Protein AF-A0AAJ7RCZ5-F1 (afdb_monomer_lite)

pLDDT: mean 78.11, std 16.92, range [37.25, 97.75]

Organism: Cephus cinctus (NCBI:txid211228)

Radius of gyration: 15.4 Å; chains: 1; bounding box: 44×24×41 Å

Secondary structure (DSSP, 8-state):
--EEEEEEEEE-TTS-EEEEEEEEEETTTTEEEEEEBPPSS-GGGS-HHHHHHHHHHIIIII---TT--SB-HHHHHHHHHHSSS-SSS-S-HHHHHHHHHHHHHHHHHHSSTT--

Foldseek 3Di:
DDKDWDFDFAAFQVGDTATQWIWMADPVPRDTDIFGAAAPDDLVSHDPVSSVRRVVCCVPPPVDDNGDGDHHLVRVLVCLLVVPVDPPDDDPPVVNCVSNVVSVVNCVRHVDRPDD

Structure (mmCIF, N/CA/C/O backbone):
data_AF-A0AAJ7RCZ5-F1
#
_entry.id   AF-A0AAJ7RCZ5-F1
#
loop_
_atom_site.group_PDB
_atom_site.id
_atom_site.type_symbol
_atom_site.label_atom_id
_atom_site.label_alt_id
_atom_site.label_comp_id
_atom_site.label_asym_id
_atom_site.label_entity_id
_atom_site.label_seq_id
_atom_site.pdbx_PDB_ins_code
_atom_site.Cartn_x
_atom_site.Cartn_y
_atom_site.Cartn_z
_atom_site.occupancy
_atom_site.B_iso_or_equiv
_atom_site.auth_seq_id
_atom_site.auth_comp_id
_atom_site.auth_asym_id
_atom_site.auth_atom_id
_atom_site.pdbx_PDB_model_num
ATOM 1 N N . MET A 1 1 ? -14.583 9.094 20.962 1.00 57.50 1 MET A N 1
ATOM 2 C CA . MET A 1 1 ? -14.089 7.757 20.606 1.00 57.50 1 MET A CA 1
ATOM 3 C C . MET A 1 1 ? -12.623 7.844 20.214 1.00 57.50 1 MET A C 1
ATOM 5 O O . MET A 1 1 ? -12.292 8.510 19.235 1.00 57.50 1 MET A O 1
ATOM 9 N N . ASN A 1 2 ? -11.742 7.209 20.987 1.00 67.69 2 ASN A N 1
ATOM 10 C CA . ASN A 1 2 ? -10.320 7.106 20.642 1.00 67.69 2 ASN A CA 1
ATOM 11 C C . ASN A 1 2 ? -10.102 5.959 19.648 1.00 67.69 2 ASN A C 1
ATOM 13 O O . ASN A 1 2 ? -10.366 4.794 19.963 1.00 67.69 2 ASN A O 1
ATOM 17 N N . PHE A 1 3 ? -9.624 6.296 18.451 1.00 71.88 3 PHE A N 1
ATOM 18 C CA . PHE A 1 3 ? -9.208 5.329 17.443 1.00 71.88 3 PHE A CA 1
ATOM 19 C C . PHE A 1 3 ? -7.745 5.570 17.064 1.00 71.88 3 PHE A C 1
ATOM 21 O O . PHE A 1 3 ? -7.306 6.713 16.945 1.00 71.88 3 PHE A O 1
ATOM 28 N N . GLY A 1 4 ? -6.994 4.486 16.900 1.00 76.25 4 GLY A N 1
ATOM 29 C CA . GLY A 1 4 ? -5.644 4.488 16.354 1.00 76.25 4 GLY A CA 1
ATOM 30 C C . GLY A 1 4 ? -5.671 3.915 14.945 1.00 76.25 4 GLY A C 1
ATOM 31 O O . GLY A 1 4 ? -6.330 2.901 14.709 1.00 76.25 4 GLY A O 1
ATOM 32 N N . ILE A 1 5 ? -4.969 4.563 14.016 1.00 82.19 5 ILE A N 1
ATOM 33 C CA . ILE A 1 5 ? -4.727 4.025 12.677 1.00 82.19 5 ILE A CA 1
ATOM 34 C C . ILE A 1 5 ? -3.221 3.928 12.490 1.00 82.19 5 ILE A C 1
ATOM 36 O O . ILE A 1 5 ? -2.510 4.916 12.665 1.00 82.19 5 ILE A O 1
ATOM 40 N N . GLN A 1 6 ? -2.754 2.746 12.113 1.00 87.56 6 GLN A N 1
ATOM 41 C CA . GLN A 1 6 ? -1.390 2.519 11.666 1.00 87.56 6 GLN A CA 1
ATOM 42 C C . GLN A 1 6 ? -1.432 2.131 10.194 1.00 87.56 6 GLN A C 1
ATOM 44 O O . GLN A 1 6 ? -2.199 1.250 9.805 1.00 87.56 6 GLN A O 1
ATOM 49 N N . ILE A 1 7 ? -0.624 2.802 9.378 1.00 88.94 7 ILE A N 1
ATOM 50 C CA . ILE A 1 7 ? -0.520 2.508 7.953 1.00 88.94 7 ILE A CA 1
ATOM 51 C C . ILE A 1 7 ? 0.950 2.328 7.605 1.00 88.94 7 ILE A C 1
ATOM 53 O O . ILE A 1 7 ? 1.772 3.185 7.921 1.00 88.94 7 ILE A O 1
AT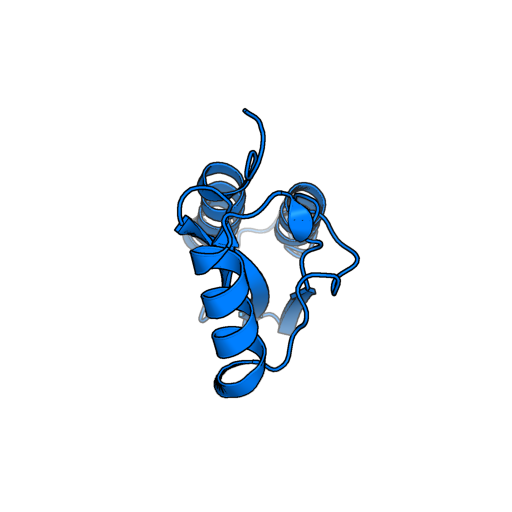OM 57 N N . GLU A 1 8 ? 1.253 1.217 6.950 1.00 92.12 8 GLU A N 1
ATOM 58 C CA . GLU A 1 8 ? 2.543 0.961 6.315 1.00 92.12 8 GLU A CA 1
ATOM 59 C C . GLU A 1 8 ? 2.364 1.103 4.807 1.00 92.12 8 GLU A C 1
ATOM 61 O O . GLU A 1 8 ? 1.294 0.793 4.275 1.00 92.12 8 GLU A O 1
ATOM 66 N N . TYR A 1 9 ? 3.391 1.595 4.123 1.00 91.44 9 TYR A N 1
ATOM 67 C CA . TYR A 1 9 ? 3.292 2.022 2.735 1.00 91.44 9 TYR A CA 1
ATOM 68 C C . TYR A 1 9 ? 4.414 1.435 1.897 1.00 91.44 9 TYR A C 1
ATOM 70 O O . TYR A 1 9 ? 5.539 1.288 2.363 1.00 91.44 9 TYR A O 1
ATOM 78 N N . PHE A 1 10 ? 4.108 1.248 0.623 1.00 93.81 10 PHE A N 1
ATOM 79 C CA . PHE A 1 10 ? 5.100 1.234 -0.435 1.00 93.81 10 PHE A CA 1
ATOM 80 C C . PHE A 1 10 ? 4.969 2.473 -1.312 1.00 93.81 10 PHE A C 1
ATOM 82 O O . PHE A 1 10 ? 4.086 3.306 -1.108 1.00 93.81 10 PHE A O 1
ATOM 89 N N . LYS A 1 11 ? 5.845 2.583 -2.307 1.00 91.31 11 LYS A N 1
ATOM 90 C CA . LYS A 1 11 ? 5.691 3.507 -3.423 1.00 91.31 11 LYS A CA 1
ATOM 91 C C . LYS A 1 11 ? 5.084 2.817 -4.641 1.00 91.31 11 LYS A C 1
ATOM 93 O O . LYS A 1 11 ? 5.474 1.696 -4.969 1.00 91.31 11 LYS A O 1
ATOM 98 N N . ASP A 1 12 ? 4.141 3.489 -5.294 1.00 88.31 12 ASP A N 1
ATOM 99 C CA . ASP A 1 12 ? 3.586 3.069 -6.584 1.00 88.31 12 ASP A CA 1
ATOM 100 C C . ASP A 1 12 ? 4.514 3.429 -7.759 1.00 88.31 12 ASP A C 1
ATOM 102 O O . ASP A 1 12 ? 5.613 3.956 -7.569 1.00 88.31 12 ASP A O 1
ATOM 106 N N . SER A 1 13 ? 4.079 3.142 -8.989 1.00 87.31 13 SER A N 1
ATOM 107 C CA . SER A 1 13 ? 4.859 3.408 -10.205 1.00 87.31 13 SER A CA 1
ATOM 108 C C . SER A 1 13 ? 5.190 4.892 -10.424 1.00 87.31 13 SER A C 1
ATOM 110 O O . SER A 1 13 ? 6.170 5.198 -11.100 1.00 87.31 13 SER A O 1
ATOM 112 N N . GLU A 1 14 ? 4.435 5.810 -9.816 1.00 87.50 14 GLU A N 1
ATOM 113 C CA . GLU A 1 14 ? 4.673 7.259 -9.828 1.00 87.50 14 GLU A CA 1
ATOM 114 C C . GLU A 1 14 ? 5.471 7.746 -8.602 1.00 87.50 14 GLU A C 1
ATOM 116 O O . GLU A 1 14 ? 5.709 8.943 -8.437 1.00 87.50 14 GLU A O 1
ATOM 121 N N . GLY A 1 15 ? 5.891 6.841 -7.714 1.00 87.19 15 GLY A N 1
ATOM 122 C CA . GLY A 1 15 ? 6.605 7.174 -6.483 1.00 87.19 15 GLY A CA 1
ATOM 123 C C . GLY A 1 15 ? 5.714 7.702 -5.354 1.00 87.19 15 GLY A C 1
ATOM 124 O O . GLY A 1 1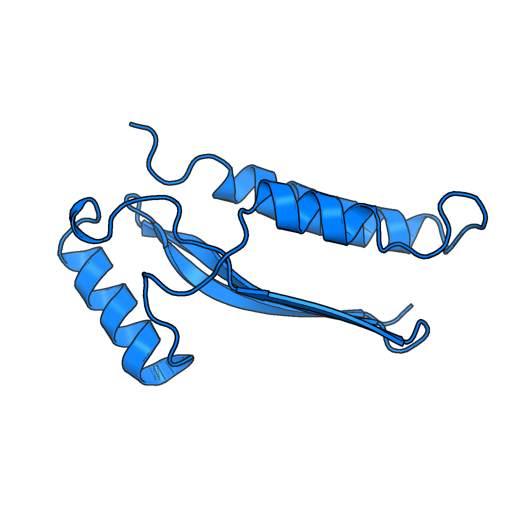5 ? 6.234 8.194 -4.347 1.00 87.19 15 GLY A O 1
ATOM 125 N N . ARG A 1 16 ? 4.386 7.610 -5.489 1.00 87.44 16 ARG A N 1
ATOM 126 C CA . ARG A 1 16 ? 3.412 8.038 -4.476 1.00 87.44 16 ARG A CA 1
ATOM 127 C C . ARG A 1 16 ? 3.237 6.955 -3.419 1.00 87.44 16 ARG A C 1
ATOM 129 O O . ARG A 1 16 ? 3.366 5.769 -3.702 1.00 87.44 16 ARG A O 1
ATOM 136 N N . LEU A 1 17 ? 2.903 7.360 -2.196 1.00 86.81 17 LEU A N 1
ATOM 137 C CA . LEU A 1 17 ? 2.675 6.426 -1.092 1.00 86.81 17 LEU A CA 1
ATOM 138 C C . LEU A 1 17 ? 1.386 5.623 -1.302 1.00 86.81 17 LEU A C 1
ATOM 140 O O . LEU A 1 17 ? 0.295 6.186 -1.236 1.00 86.81 17 LEU A O 1
ATOM 144 N N . ALA A 1 18 ? 1.528 4.310 -1.458 1.00 87.44 18 ALA A N 1
ATOM 145 C CA . ALA A 1 18 ? 0.456 3.333 -1.566 1.00 87.44 18 ALA A CA 1
ATOM 146 C C . ALA A 1 18 ? 0.368 2.502 -0.270 1.00 87.44 18 ALA A C 1
ATOM 148 O O . ALA A 1 18 ? 1.338 1.828 0.085 1.00 87.44 18 ALA A O 1
ATOM 149 N N . PRO A 1 19 ? -0.757 2.532 0.475 1.00 89.69 19 PRO A N 1
ATOM 150 C CA . PRO A 1 19 ? -0.919 1.747 1.692 1.00 89.69 19 PRO A CA 1
ATOM 151 C C . PRO A 1 19 ? -0.782 0.258 1.398 1.00 89.69 19 PRO A C 1
ATOM 153 O O . PRO A 1 19 ? -1.548 -0.288 0.604 1.00 89.69 19 PRO A O 1
ATOM 156 N N . LYS A 1 20 ? 0.160 -0.395 2.073 1.00 92.31 20 LYS A N 1
ATOM 157 C CA . LYS A 1 20 ? 0.374 -1.837 2.008 1.00 92.31 20 LYS A CA 1
ATOM 158 C C . LYS A 1 20 ? -0.317 -2.564 3.152 1.00 92.31 20 LYS A C 1
ATOM 160 O O . LYS A 1 20 ? -0.907 -3.620 2.945 1.00 92.31 20 LYS A O 1
ATOM 165 N N . LYS A 1 21 ? -0.301 -1.984 4.350 1.00 92.62 21 LYS A N 1
ATOM 166 C CA . LYS A 1 21 ? -0.994 -2.530 5.519 1.00 92.62 21 LYS A CA 1
ATOM 167 C C . LYS A 1 21 ? -1.725 -1.431 6.257 1.00 92.62 21 LYS A C 1
ATOM 169 O O . LYS A 1 21 ? -1.205 -0.333 6.425 1.00 92.62 21 LYS A O 1
ATOM 174 N N . ILE A 1 22 ? -2.944 -1.739 6.677 1.00 89.88 22 ILE A N 1
ATOM 175 C CA . ILE A 1 22 ? -3.831 -0.825 7.390 1.00 89.88 22 ILE A CA 1
ATOM 176 C C . ILE A 1 22 ? -4.286 -1.540 8.658 1.00 89.88 22 ILE A C 1
ATOM 178 O O . ILE A 1 22 ? -4.974 -2.557 8.592 1.00 89.88 22 ILE A O 1
ATOM 182 N N . GLY A 1 23 ? -3.887 -1.007 9.807 1.00 88.75 23 GLY A N 1
ATOM 183 C CA . GLY A 1 23 ? -4.364 -1.401 11.125 1.00 88.75 23 GLY A CA 1
ATOM 184 C C . G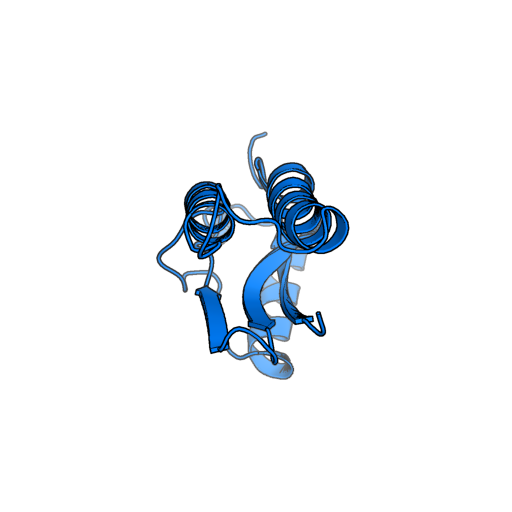LY A 1 23 ? -5.255 -0.308 11.701 1.00 88.75 23 GLY A C 1
ATOM 185 O O . GLY A 1 23 ? -4.878 0.861 11.710 1.00 88.75 23 GLY A O 1
ATOM 186 N N . VAL A 1 24 ? -6.432 -0.676 12.191 1.00 84.94 24 VAL A N 1
ATOM 187 C CA . VAL A 1 24 ? -7.368 0.219 12.872 1.00 84.94 24 VAL A CA 1
ATOM 188 C C . VAL A 1 24 ? -7.739 -0.406 14.202 1.00 84.94 24 VAL A C 1
ATOM 190 O O . VAL A 1 24 ? -8.181 -1.549 14.246 1.00 84.94 24 VAL A O 1
ATOM 193 N N . VAL A 1 25 ? -7.607 0.357 15.280 1.00 82.81 25 VAL A N 1
ATOM 194 C CA . VAL A 1 25 ? -8.073 -0.034 16.610 1.00 82.81 25 VAL A CA 1
ATOM 195 C C . VAL A 1 25 ? -9.003 1.036 17.154 1.00 82.81 25 VAL A C 1
ATOM 197 O O . VAL A 1 25 ? -8.674 2.219 17.124 1.00 82.81 25 VAL A O 1
ATOM 200 N N . ALA A 1 26 ? -10.161 0.637 17.672 1.00 76.50 26 ALA A N 1
ATOM 201 C CA . ALA A 1 26 ? -11.041 1.522 18.420 1.00 76.50 26 ALA A CA 1
ATOM 202 C C . ALA A 1 26 ? -11.203 1.024 19.856 1.00 76.50 26 ALA A C 1
ATOM 204 O O . ALA A 1 26 ? -11.838 -0.004 20.106 1.00 76.50 26 ALA A O 1
ATOM 205 N N . VAL A 1 27 ? -10.651 1.795 20.795 1.00 68.75 27 VAL A N 1
ATOM 206 C C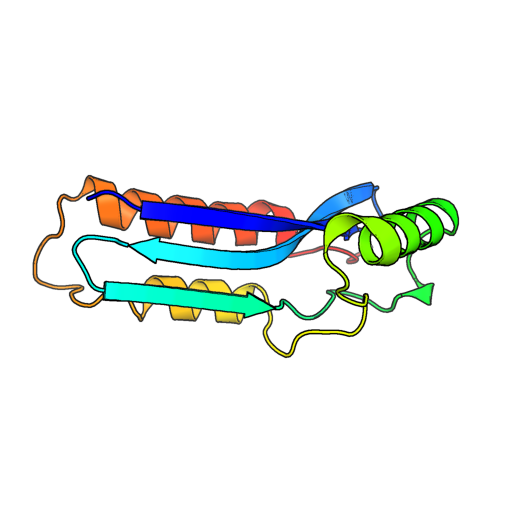A . VAL A 1 27 ? -10.509 1.409 22.209 1.00 68.75 27 VAL A CA 1
ATOM 207 C C . VAL A 1 27 ? -11.869 1.150 22.859 1.00 68.75 27 VAL A C 1
ATOM 209 O O . VAL A 1 27 ? -12.054 0.163 23.562 1.00 68.75 27 VAL A O 1
ATOM 212 N N . GLU A 1 28 ? -12.853 2.000 22.574 1.00 67.62 28 GLU A N 1
ATOM 213 C CA . GLU A 1 28 ? -14.170 1.945 23.221 1.00 67.62 28 GLU A CA 1
ATOM 214 C C . GLU A 1 28 ? -15.109 0.888 22.620 1.00 67.62 28 GLU A C 1
ATOM 216 O O . GLU A 1 28 ? -16.041 0.449 23.287 1.00 67.62 28 GLU A O 1
ATOM 221 N N . ARG A 1 29 ? -14.893 0.472 21.364 1.00 62.59 29 ARG A N 1
ATOM 222 C CA . ARG A 1 29 ? -15.824 -0.417 20.639 1.00 62.59 29 ARG A CA 1
ATOM 223 C C . ARG A 1 29 ? -15.286 -1.821 20.377 1.00 62.59 29 ARG A C 1
ATOM 225 O O . ARG A 1 29 ? -15.970 -2.595 19.717 1.00 62.59 29 ARG A O 1
ATOM 232 N N . ARG A 1 30 ? -14.087 -2.155 20.877 1.00 67.31 30 ARG A N 1
ATOM 233 C CA . ARG A 1 30 ? -13.384 -3.424 20.580 1.00 67.31 30 ARG A CA 1
ATOM 234 C C . ARG A 1 30 ? -13.328 -3.731 19.077 1.00 67.31 30 ARG A C 1
ATOM 236 O O . ARG A 1 30 ? -13.344 -4.889 18.675 1.00 67.31 30 ARG A O 1
ATOM 243 N N . TYR A 1 31 ? -13.279 -2.691 18.247 1.00 70.50 31 TYR A N 1
ATOM 244 C CA . TYR A 1 31 ? -13.109 -2.857 16.812 1.00 70.50 31 TYR A CA 1
ATOM 245 C C . TYR A 1 31 ? -11.619 -2.920 16.509 1.00 70.50 31 TYR A C 1
ATOM 247 O O . TYR A 1 31 ? -10.878 -1.995 16.855 1.00 70.50 31 TYR A O 1
ATOM 255 N N . ILE A 1 32 ? -11.196 -4.015 15.888 1.00 79.00 32 ILE A N 1
ATOM 256 C CA . ILE A 1 32 ? -9.838 -4.207 15.398 1.00 79.00 32 ILE A CA 1
ATOM 257 C C . ILE A 1 32 ? -9.964 -4.639 13.944 1.00 79.00 32 ILE A C 1
ATOM 259 O O . ILE A 1 32 ? -10.479 -5.714 13.652 1.00 79.00 32 ILE A O 1
ATOM 263 N N . GLY A 1 33 ? -9.516 -3.773 13.045 1.00 84.12 33 GLY A N 1
ATOM 264 C CA . GLY A 1 33 ? -9.406 -4.056 11.624 1.00 84.12 33 GLY A CA 1
ATOM 265 C C . GLY A 1 33 ? -7.940 -4.160 11.241 1.00 84.12 33 GLY A C 1
ATOM 266 O O . GLY A 1 33 ? -7.140 -3.310 11.631 1.00 84.12 33 GLY A O 1
ATOM 267 N N . HIS A 1 34 ? -7.571 -5.193 10.496 1.00 89.81 34 HIS A N 1
ATOM 268 C CA . HIS A 1 34 ? -6.210 -5.364 10.009 1.00 89.81 34 HIS A CA 1
ATOM 269 C C . HIS A 1 34 ? -6.244 -5.957 8.605 1.00 89.81 34 HIS A C 1
ATOM 271 O O . HIS A 1 34 ? -6.785 -7.043 8.399 1.00 89.81 34 HIS A O 1
ATOM 277 N N . TRP A 1 35 ? -5.675 -5.235 7.645 1.00 91.94 35 TRP A N 1
ATOM 278 C CA . TRP A 1 35 ? -5.678 -5.624 6.240 1.00 91.94 35 TRP A CA 1
ATOM 279 C C . TRP A 1 35 ? -4.294 -5.448 5.637 1.00 91.94 35 TRP A C 1
ATOM 281 O O . TRP A 1 35 ? -3.688 -4.388 5.787 1.00 91.94 35 TRP A O 1
ATOM 291 N N . ILE A 1 36 ? -3.837 -6.469 4.916 1.00 94.38 36 ILE A N 1
ATOM 292 C CA . ILE A 1 36 ? -2.663 -6.397 4.045 1.00 94.38 36 ILE A CA 1
ATOM 293 C C . ILE A 1 36 ? -3.189 -6.324 2.619 1.00 94.38 36 ILE A C 1
ATOM 295 O O . ILE A 1 36 ? -3.790 -7.279 2.122 1.00 94.38 36 ILE A O 1
ATOM 299 N N . VAL A 1 37 ? -3.016 -5.165 1.998 1.00 92.25 37 VAL A N 1
ATOM 300 C CA . VAL A 1 37 ? -3.583 -4.852 0.694 1.00 92.25 37 VAL A CA 1
ATOM 301 C C . VAL A 1 37 ? -2.745 -5.510 -0.397 1.00 92.25 37 VAL A C 1
ATOM 303 O O . VAL A 1 37 ? -1.513 -5.411 -0.403 1.00 92.25 37 VAL A O 1
ATOM 306 N N . SER A 1 38 ? -3.418 -6.189 -1.321 1.00 91.56 38 SER A N 1
ATOM 307 C CA . SER A 1 38 ? -2.783 -6.718 -2.524 1.00 91.56 38 SER A CA 1
ATOM 308 C C . SER A 1 38 ? -2.207 -5.570 -3.341 1.00 91.56 38 SER A C 1
ATOM 310 O O . SER A 1 38 ? -2.829 -4.511 -3.462 1.00 91.56 38 SER A O 1
ATOM 312 N N . SER A 1 39 ? -1.017 -5.777 -3.896 1.00 89.06 39 SER A N 1
ATOM 313 C CA . SER A 1 39 ? -0.419 -4.752 -4.738 1.00 89.06 39 SER A CA 1
ATOM 314 C C . SER A 1 39 ? -1.260 -4.521 -5.992 1.00 89.06 39 SER A C 1
ATOM 316 O O . SER A 1 39 ? -1.825 -5.466 -6.542 1.00 89.06 39 SER A O 1
ATOM 318 N N . PRO A 1 40 ? -1.374 -3.262 -6.426 1.00 80.31 40 PRO A N 1
ATOM 319 C CA . PRO A 1 40 ? -2.275 -2.874 -7.503 1.00 80.31 40 PRO A CA 1
ATOM 320 C C . PRO A 1 40 ? -1.764 -3.284 -8.888 1.00 80.31 40 PRO A C 1
ATOM 322 O O . PRO A 1 40 ? -2.542 -3.291 -9.835 1.00 80.31 40 PRO A O 1
ATOM 325 N N . CYS A 1 41 ? -0.477 -3.618 -8.998 1.00 85.75 41 CYS A N 1
ATOM 326 C CA . CYS A 1 41 ? 0.173 -3.976 -10.247 1.00 85.75 41 CYS A CA 1
ATOM 327 C C . CYS A 1 41 ? 1.377 -4.892 -10.031 1.00 85.75 41 CYS A C 1
ATOM 329 O O . CYS A 1 41 ? 1.822 -5.106 -8.889 1.00 85.75 41 CYS A O 1
ATOM 331 N N . ASP A 1 42 ? 1.894 -5.442 -11.128 1.00 90.25 42 ASP A N 1
ATOM 332 C CA . ASP A 1 42 ? 3.017 -6.364 -11.083 1.00 90.25 42 ASP A CA 1
ATOM 333 C C . ASP A 1 42 ? 4.293 -5.636 -10.658 1.00 90.25 42 ASP A C 1
ATOM 335 O O . ASP A 1 42 ? 4.585 -4.516 -11.075 1.00 90.25 42 ASP A O 1
ATOM 339 N N . PHE A 1 43 ? 5.111 -6.293 -9.833 1.00 93.31 43 PHE A N 1
ATOM 340 C CA . PHE A 1 43 ? 6.338 -5.678 -9.314 1.00 93.31 43 PHE A CA 1
ATOM 341 C C . PHE A 1 43 ? 7.270 -5.209 -10.438 1.00 93.31 43 PHE A C 1
ATOM 343 O O . PHE A 1 43 ? 7.926 -4.178 -10.317 1.00 93.31 43 PHE A O 1
ATOM 350 N N . ASN A 1 44 ? 7.304 -5.949 -11.549 1.00 92.38 44 ASN A N 1
ATOM 351 C CA . ASN A 1 44 ? 8.144 -5.650 -12.707 1.00 92.38 44 ASN A CA 1
ATOM 352 C C . ASN A 1 44 ? 7.705 -4.393 -13.475 1.00 92.38 44 ASN A C 1
ATOM 354 O O . ASN A 1 44 ? 8.526 -3.825 -14.195 1.00 92.38 44 ASN A O 1
ATOM 358 N N . GLU A 1 45 ? 6.464 -3.937 -13.291 1.00 90.69 45 GLU A N 1
ATOM 359 C CA . GLU A 1 45 ? 5.923 -2.715 -13.903 1.00 90.69 45 GLU A CA 1
ATOM 360 C C . GLU A 1 45 ? 6.381 -1.447 -13.165 1.00 90.69 45 GLU A C 1
ATOM 362 O O . GLU A 1 45 ? 6.319 -0.344 -13.707 1.00 90.69 45 GLU A O 1
ATOM 367 N N . LEU A 1 46 ? 6.901 -1.583 -11.941 1.00 92.38 46 LEU A N 1
ATOM 368 C CA . LEU A 1 46 ? 7.472 -0.462 -11.199 1.00 92.38 46 LEU A CA 1
ATOM 369 C C . LEU A 1 46 ? 8.821 -0.030 -11.794 1.00 92.38 46 LEU A C 1
ATOM 371 O O . LEU A 1 46 ? 9.630 -0.891 -12.150 1.00 92.38 46 LEU A O 1
ATOM 375 N N . PRO A 1 47 ? 9.157 1.273 -11.799 1.00 94.75 47 PRO A N 1
ATOM 376 C CA . PRO A 1 47 ? 10.506 1.732 -12.122 1.00 94.75 47 PRO A CA 1
ATOM 377 C C . PRO A 1 47 ? 11.570 1.068 -11.235 1.00 94.75 47 PRO A C 1
ATOM 379 O O . PRO A 1 47 ? 11.345 0.817 -10.051 1.00 94.75 47 PRO A O 1
ATOM 382 N N . SER A 1 48 ? 12.768 0.826 -11.776 1.00 97.06 48 SER A N 1
ATOM 383 C CA . SER A 1 48 ? 13.846 0.125 -11.055 1.00 97.06 48 SER A CA 1
ATOM 384 C C . SER A 1 48 ? 14.222 0.786 -9.724 1.00 97.06 48 SER A C 1
ATOM 386 O O . SER A 1 48 ? 14.450 0.087 -8.738 1.00 97.06 48 SER A O 1
ATOM 388 N N . ALA A 1 49 ? 14.234 2.121 -9.673 1.00 96.88 49 ALA A N 1
ATOM 389 C CA . ALA A 1 49 ? 14.482 2.878 -8.448 1.00 96.88 49 ALA A CA 1
ATOM 390 C C . ALA A 1 49 ? 13.404 2.620 -7.381 1.00 96.88 49 ALA A C 1
ATOM 392 O O . ALA A 1 49 ? 13.735 2.379 -6.222 1.00 96.88 49 ALA A O 1
ATOM 393 N N . ILE A 1 50 ? 12.129 2.587 -7.785 1.00 95.94 50 ILE A N 1
ATOM 394 C CA . ILE A 1 50 ? 10.996 2.310 -6.894 1.00 95.94 50 ILE A CA 1
ATOM 395 C C . ILE A 1 50 ? 11.041 0.871 -6.377 1.00 95.94 50 ILE A C 1
ATOM 397 O O . ILE A 1 50 ? 10.834 0.647 -5.188 1.00 95.94 50 ILE A O 1
ATOM 401 N N . ARG A 1 51 ? 11.381 -0.106 -7.229 1.00 96.94 51 ARG A N 1
ATOM 402 C CA . ARG A 1 51 ? 11.572 -1.502 -6.796 1.00 96.94 51 ARG A CA 1
ATOM 403 C C . ARG A 1 51 ? 12.640 -1.621 -5.712 1.00 96.94 51 ARG A C 1
ATOM 405 O O . ARG A 1 51 ? 12.405 -2.253 -4.687 1.00 96.94 51 ARG A O 1
ATOM 412 N N . SER A 1 52 ? 13.799 -0.995 -5.920 1.00 97.69 52 SER A N 1
ATOM 413 C CA . SER A 1 52 ? 14.896 -0.993 -4.943 1.00 97.69 52 SER A CA 1
ATOM 414 C C . SER A 1 52 ? 14.500 -0.328 -3.625 1.00 97.69 52 SER A C 1
ATOM 416 O O . SER A 1 52 ? 14.859 -0.815 -2.550 1.00 97.69 52 SER A O 1
ATOM 418 N N . GLU A 1 53 ? 13.739 0.764 -3.690 1.00 97.06 53 GLU A N 1
ATOM 419 C CA . GLU A 1 53 ? 13.234 1.436 -2.498 1.00 97.06 53 GLU A CA 1
ATOM 420 C C . GLU A 1 53 ? 12.215 0.571 -1.748 1.00 97.06 53 GLU A C 1
ATOM 422 O O . GLU A 1 53 ? 12.382 0.352 -0.550 1.00 97.06 53 GLU A O 1
ATOM 427 N N . ASN A 1 54 ? 11.228 -0.005 -2.438 1.00 96.25 54 ASN A N 1
ATOM 428 C CA . ASN A 1 54 ? 10.248 -0.900 -1.818 1.00 96.25 54 ASN A CA 1
ATOM 429 C C . ASN A 1 54 ? 10.920 -2.130 -1.188 1.00 96.25 54 ASN A C 1
ATOM 431 O O . ASN A 1 54 ? 10.608 -2.460 -0.050 1.00 96.25 54 ASN A O 1
ATOM 435 N N . ASN A 1 55 ? 11.922 -2.731 -1.839 1.00 97.50 55 ASN A N 1
ATOM 436 C CA . ASN A 1 55 ? 12.713 -3.819 -1.247 1.00 97.50 55 ASN A CA 1
ATOM 437 C C . ASN A 1 55 ? 13.472 -3.378 0.019 1.00 97.50 55 ASN A C 1
ATOM 439 O O . ASN A 1 55 ? 13.625 -4.150 0.967 1.00 97.50 55 ASN A O 1
ATOM 443 N N . THR A 1 56 ? 13.949 -2.131 0.057 1.00 97.75 56 THR A N 1
ATOM 444 C CA . THR A 1 56 ? 14.596 -1.553 1.246 1.00 97.75 56 THR A CA 1
ATOM 445 C C . THR A 1 56 ? 13.577 -1.369 2.373 1.00 97.75 56 THR A C 1
ATOM 447 O O . THR A 1 56 ? 13.849 -1.740 3.514 1.00 97.75 56 THR A O 1
ATOM 450 N N . ILE A 1 57 ? 12.384 -0.859 2.059 1.00 95.75 57 ILE A N 1
ATOM 451 C CA . ILE A 1 57 ? 11.277 -0.724 3.014 1.00 95.75 57 ILE A CA 1
ATOM 452 C C . ILE A 1 57 ? 10.895 -2.101 3.581 1.00 95.75 57 ILE A C 1
ATOM 454 O O . ILE A 1 57 ? 10.818 -2.254 4.803 1.00 95.75 57 ILE A O 1
ATOM 458 N N . THR A 1 58 ? 10.745 -3.120 2.729 1.00 96.44 58 THR A N 1
ATOM 459 C CA . THR A 1 58 ? 10.510 -4.506 3.154 1.00 96.44 58 THR A CA 1
ATOM 460 C C . THR A 1 58 ? 11.576 -4.960 4.143 1.00 96.44 58 THR A C 1
ATOM 462 O O . THR A 1 58 ? 11.249 -5.384 5.248 1.00 96.44 58 THR A O 1
ATOM 465 N N . ARG A 1 59 ? 12.858 -4.803 3.799 1.00 97.44 59 ARG A N 1
ATOM 466 C CA . ARG A 1 59 ? 13.968 -5.318 4.607 1.00 97.44 59 ARG A CA 1
ATOM 467 C C . ARG A 1 59 ? 14.129 -4.633 5.966 1.00 97.44 59 ARG A C 1
ATOM 469 O O . ARG A 1 59 ? 14.561 -5.289 6.911 1.00 97.44 59 ARG A O 1
ATOM 476 N N . TYR A 1 60 ? 13.844 -3.335 6.060 1.00 96.94 60 TYR A N 1
ATOM 477 C CA . TYR A 1 60 ? 14.233 -2.533 7.226 1.00 96.94 60 TYR A CA 1
ATOM 478 C C . TYR A 1 60 ? 13.074 -1.905 8.002 1.00 96.94 60 TYR A C 1
ATOM 480 O O . TYR A 1 60 ? 13.312 -1.407 9.100 1.00 96.94 60 TYR A O 1
ATOM 488 N N . GLN A 1 61 ? 11.846 -1.901 7.472 1.00 92.56 61 GLN A N 1
ATOM 489 C CA . GLN A 1 61 ? 10.706 -1.264 8.141 1.00 92.56 61 GLN A CA 1
ATOM 490 C C . GLN A 1 61 ? 9.645 -2.262 8.593 1.00 92.56 61 GLN A C 1
ATOM 492 O O . GLN A 1 61 ? 9.361 -2.328 9.786 1.00 92.56 61 GLN A O 1
ATOM 497 N N . HIS A 1 62 ? 9.044 -3.017 7.669 1.00 91.25 62 HIS A N 1
ATOM 498 C CA . HIS A 1 62 ? 7.839 -3.790 7.997 1.00 91.25 62 HIS A CA 1
ATOM 499 C C . HIS A 1 62 ? 7.843 -5.263 7.569 1.00 91.25 62 HIS A C 1
ATOM 501 O O . HIS A 1 62 ? 6.942 -5.996 7.969 1.00 91.25 62 HIS A O 1
ATOM 507 N N . GLY A 1 63 ? 8.819 -5.725 6.779 1.00 95.75 63 GLY A N 1
ATOM 508 C CA . GLY A 1 63 ? 8.939 -7.145 6.416 1.00 95.75 63 GLY A CA 1
ATOM 509 C C . GLY A 1 63 ? 7.816 -7.695 5.532 1.00 95.75 63 GLY A C 1
ATOM 510 O O . GLY A 1 63 ? 7.664 -8.906 5.455 1.00 95.75 63 GLY A O 1
ATOM 511 N N . LEU A 1 64 ? 7.025 -6.826 4.894 1.00 95.62 64 LEU A N 1
ATOM 512 C CA . LEU A 1 64 ? 5.985 -7.245 3.946 1.00 95.62 64 LEU A CA 1
ATOM 513 C C . LEU A 1 64 ? 6.581 -7.225 2.555 1.00 95.62 64 LEU A C 1
ATOM 515 O O . LEU A 1 64 ? 7.261 -6.262 2.205 1.00 95.62 64 LEU A O 1
ATOM 519 N N . GLU A 1 65 ? 6.281 -8.238 1.767 1.00 95.94 65 GLU A N 1
ATOM 520 C CA . GLU A 1 65 ? 6.682 -8.343 0.374 1.00 95.94 65 GLU A CA 1
ATOM 521 C C . GLU A 1 65 ? 5.694 -7.612 -0.540 1.00 95.94 65 GLU A C 1
ATOM 523 O O . GLU A 1 65 ? 4.519 -7.407 -0.209 1.00 95.94 65 GLU A O 1
ATOM 528 N N . TRP A 1 66 ? 6.144 -7.231 -1.741 1.00 94.50 66 TRP A N 1
ATOM 529 C CA . TRP A 1 66 ? 5.260 -6.592 -2.723 1.00 94.50 66 TRP A CA 1
ATOM 530 C C . TRP A 1 66 ? 4.054 -7.474 -3.054 1.00 94.50 66 TRP A C 1
ATOM 532 O O . TRP A 1 66 ? 2.936 -6.980 -3.140 1.00 94.50 66 TRP A O 1
ATOM 542 N N . PHE A 1 67 ? 4.245 -8.780 -3.180 1.00 93.94 67 PHE A N 1
ATOM 543 C CA . PHE A 1 67 ? 3.190 -9.726 -3.545 1.00 93.94 67 PHE A CA 1
ATOM 544 C C . PHE A 1 67 ? 2.294 -10.156 -2.372 1.00 93.94 67 PHE A C 1
ATOM 546 O O . PHE A 1 67 ? 1.318 -10.867 -2.595 1.00 93.94 67 PHE A O 1
ATOM 553 N N . ASP A 1 68 ? 2.571 -9.712 -1.141 1.00 94.62 68 ASP A N 1
ATOM 554 C CA . ASP A 1 68 ? 1.721 -10.042 0.005 1.00 94.62 68 ASP A CA 1
ATOM 555 C C . ASP A 1 68 ? 0.326 -9.413 -0.104 1.00 94.62 68 ASP A C 1
ATOM 557 O O . ASP A 1 68 ? 0.110 -8.409 -0.786 1.00 94.62 68 ASP A O 1
ATOM 561 N N . GLY A 1 69 ? -0.625 -9.954 0.653 1.00 92.50 69 GLY A N 1
ATOM 562 C CA . GLY A 1 69 ? -1.977 -9.413 0.762 1.00 92.50 69 GLY A CA 1
ATOM 563 C C . GLY A 1 69 ? -2.987 -10.090 -0.157 1.00 92.50 69 GLY A C 1
ATOM 564 O O . GLY A 1 69 ? -2.681 -10.533 -1.259 1.00 92.50 69 GLY A O 1
ATOM 565 N N . GLY A 1 70 ? -4.231 -10.157 0.312 1.00 90.25 70 GLY A N 1
ATOM 566 C CA . GLY A 1 70 ? -5.332 -10.841 -0.382 1.00 90.25 70 GLY A CA 1
ATOM 567 C C . GLY A 1 70 ? -6.596 -9.997 -0.508 1.00 90.25 70 GLY A C 1
ATOM 568 O O . GLY A 1 70 ? -7.666 -10.528 -0.795 1.00 90.25 70 GLY A O 1
ATOM 569 N N . ILE A 1 71 ? -6.501 -8.697 -0.223 1.00 91.31 71 ILE A N 1
ATOM 570 C CA . ILE A 1 71 ? -7.642 -7.787 -0.221 1.00 91.31 71 ILE A CA 1
ATOM 571 C C . ILE A 1 71 ? -7.323 -6.527 -1.019 1.00 91.31 71 ILE A C 1
ATOM 573 O O . ILE A 1 71 ? -6.254 -5.939 -0.898 1.00 91.31 71 ILE A O 1
ATOM 577 N N . THR A 1 72 ? -8.274 -6.092 -1.834 1.00 88.56 72 THR A N 1
ATOM 578 C CA . THR A 1 72 ? -8.178 -4.853 -2.614 1.00 88.56 72 THR A CA 1
ATOM 579 C C . THR A 1 72 ? -8.543 -3.633 -1.769 1.00 88.56 72 THR A C 1
ATOM 581 O O . THR A 1 72 ? -9.314 -3.735 -0.810 1.00 88.56 72 THR A O 1
ATOM 584 N N . TYR A 1 73 ? -8.107 -2.435 -2.175 1.00 84.69 73 TYR A N 1
ATOM 585 C CA . TYR A 1 73 ? -8.544 -1.181 -1.540 1.00 84.69 73 TYR A CA 1
ATOM 586 C C . TYR A 1 73 ? -10.072 -1.041 -1.497 1.00 84.69 73 TYR A C 1
ATOM 588 O O . TYR A 1 73 ? -10.634 -0.575 -0.504 1.00 84.69 73 TYR A O 1
ATOM 596 N N . LYS A 1 74 ? -10.763 -1.495 -2.552 1.00 84.06 74 LYS A N 1
ATOM 597 C CA . LYS A 1 74 ? -12.228 -1.503 -2.605 1.00 84.06 74 LYS A CA 1
ATOM 598 C C . LYS A 1 74 ? -12.809 -2.368 -1.494 1.00 84.06 74 LYS A C 1
ATOM 600 O O . LYS A 1 74 ? -13.721 -1.917 -0.806 1.00 84.06 74 LYS A O 1
ATOM 605 N N . GLN A 1 75 ? -12.298 -3.578 -1.297 1.00 86.00 75 GLN A N 1
ATOM 606 C CA . GLN A 1 75 ? -12.770 -4.459 -0.229 1.00 86.00 75 GLN A CA 1
ATOM 607 C C . GLN A 1 75 ? -12.453 -3.889 1.160 1.00 86.00 75 GLN A C 1
ATOM 609 O O . GLN A 1 75 ? -13.354 -3.889 1.991 1.00 86.00 75 GLN A O 1
ATOM 614 N N . VAL A 1 76 ? -11.264 -3.309 1.379 1.00 84.19 76 VAL A N 1
ATOM 615 C CA . VAL A 1 76 ? -10.929 -2.614 2.640 1.00 84.19 76 VAL A CA 1
ATOM 616 C C . VAL A 1 76 ? -11.930 -1.496 2.939 1.00 84.19 76 VAL A C 1
ATOM 618 O O . VAL A 1 76 ? -12.450 -1.403 4.046 1.00 84.19 76 VAL A O 1
ATOM 621 N N . HIS A 1 77 ? -12.269 -0.666 1.950 1.00 81.75 77 HIS A N 1
ATOM 622 C CA . HIS A 1 77 ? -13.295 0.359 2.136 1.00 81.75 77 HIS A CA 1
ATOM 623 C C . HIS A 1 77 ? -14.654 -0.249 2.508 1.00 81.75 77 HIS A C 1
ATOM 625 O O . HIS A 1 77 ? -15.325 0.249 3.408 1.00 81.75 77 HIS A O 1
ATOM 631 N N . HIS A 1 78 ? -15.070 -1.332 1.844 1.00 79.75 78 HIS A N 1
ATOM 632 C CA . HIS A 1 78 ? -16.340 -1.984 2.166 1.00 79.75 78 HIS A CA 1
ATOM 633 C C . HIS A 1 78 ? -16.347 -2.573 3.580 1.00 79.75 78 HIS A C 1
ATOM 635 O O . HIS A 1 78 ? -17.356 -2.425 4.263 1.00 79.75 78 HIS A O 1
ATOM 641 N N . THR A 1 79 ? -15.260 -3.202 4.038 1.00 80.25 79 THR A N 1
ATOM 642 C CA . THR A 1 79 ? -15.174 -3.755 5.400 1.00 80.25 79 THR A CA 1
ATOM 643 C C . THR A 1 79 ? -15.138 -2.646 6.443 1.00 80.25 79 THR A C 1
ATOM 645 O O . THR A 1 79 ? -15.914 -2.685 7.388 1.00 80.25 79 THR A O 1
ATOM 648 N N . MET A 1 80 ? -14.360 -1.580 6.219 1.00 75.12 80 MET A N 1
ATOM 649 C CA . MET A 1 80 ? -14.330 -0.417 7.116 1.00 75.12 80 MET A CA 1
ATOM 650 C C . MET A 1 80 ? -15.696 0.272 7.258 1.00 75.12 80 MET A C 1
ATOM 652 O O . MET A 1 80 ? -15.972 0.848 8.305 1.00 75.12 80 MET A O 1
ATOM 656 N N . VAL A 1 81 ? -16.537 0.237 6.218 1.00 69.06 81 VAL A N 1
ATOM 657 C CA . VAL A 1 81 ? -17.891 0.817 6.246 1.00 69.06 81 VAL A CA 1
ATOM 658 C C . VAL A 1 81 ? -18.936 -0.164 6.797 1.00 69.06 81 VAL A C 1
ATOM 660 O O . VAL A 1 81 ? -19.880 0.278 7.446 1.00 69.06 81 VAL A O 1
ATOM 663 N N . ARG A 1 82 ? -18.810 -1.477 6.542 1.00 64.38 82 ARG A N 1
ATOM 664 C CA . ARG A 1 82 ? -19.771 -2.499 7.013 1.00 64.38 82 ARG A CA 1
ATOM 665 C C . ARG A 1 82 ? -19.575 -2.889 8.469 1.00 64.38 82 ARG A C 1
ATOM 667 O O . ARG A 1 82 ? -20.572 -3.102 9.150 1.00 64.38 82 ARG A O 1
ATOM 674 N N . ASP A 1 83 ? -18.332 -2.981 8.926 1.00 58.69 83 ASP A N 1
ATOM 675 C CA . ASP A 1 83 ? -18.018 -3.372 10.301 1.00 58.69 83 ASP A CA 1
ATOM 676 C C . ASP A 1 83 ? -18.157 -2.196 11.284 1.00 58.69 83 ASP A C 1
ATOM 678 O O . ASP A 1 83 ? -17.806 -2.319 12.457 1.00 58.69 83 ASP A O 1
ATOM 682 N N . ASP A 1 84 ? -18.719 -1.064 10.837 1.00 55.31 84 ASP A N 1
ATOM 683 C CA . ASP A 1 84 ? -19.307 -0.066 11.726 1.00 55.31 84 ASP A CA 1
ATOM 684 C C . ASP A 1 84 ? -20.534 -0.689 12.422 1.00 55.31 84 ASP A C 1
ATOM 686 O O . ASP A 1 84 ? -21.567 -0.919 11.783 1.00 55.31 84 ASP A O 1
ATOM 690 N N . PRO A 1 85 ? -20.463 -0.990 13.732 1.00 47.19 85 PRO A N 1
ATOM 691 C CA . PRO A 1 85 ? -21.412 -1.886 14.384 1.00 47.19 85 PRO A CA 1
ATOM 692 C C . PRO A 1 85 ? -22.813 -1.281 14.583 1.00 47.19 85 PRO A C 1
ATOM 694 O O . PRO A 1 85 ? -23.643 -1.892 15.259 1.00 47.19 85 PRO A O 1
ATOM 697 N N . ASN A 1 86 ? -23.121 -0.088 14.046 1.00 44.34 86 ASN A N 1
ATOM 698 C CA . ASN A 1 86 ? -24.485 0.436 14.088 1.00 44.34 86 ASN A CA 1
ATOM 699 C C . ASN A 1 86 ? -24.797 1.549 13.058 1.00 44.34 86 ASN A C 1
ATOM 701 O O . ASN A 1 86 ? -24.701 2.729 13.396 1.00 44.34 86 ASN A O 1
ATOM 705 N N . PRO A 1 87 ? -25.328 1.236 11.859 1.00 46.41 87 PRO A N 1
ATOM 706 C CA . PRO A 1 87 ? -25.800 2.273 10.936 1.00 46.41 87 PRO A CA 1
ATOM 707 C C . PRO A 1 87 ? -27.045 3.030 11.449 1.00 46.41 87 PRO A C 1
ATOM 709 O O . PRO A 1 87 ? -27.449 4.017 10.839 1.00 46.41 87 PRO A O 1
ATOM 712 N N . LYS A 1 88 ? -27.683 2.576 12.547 1.00 43.31 88 LYS A N 1
ATOM 713 C CA . LYS A 1 88 ? -28.945 3.131 13.081 1.00 43.31 88 LYS A CA 1
ATOM 714 C C . LYS A 1 88 ? -28.877 3.684 14.512 1.00 43.31 88 LYS A C 1
ATOM 716 O O . LYS A 1 88 ? -29.830 4.330 14.938 1.00 43.31 88 LYS A O 1
ATOM 721 N N . ARG A 1 89 ? -27.786 3.493 15.259 1.00 45.16 89 ARG A N 1
ATOM 722 C CA . ARG A 1 89 ? -27.550 4.189 16.537 1.00 45.16 89 ARG A CA 1
ATOM 723 C C . ARG A 1 89 ? -26.215 4.899 16.480 1.00 45.16 89 ARG A C 1
ATOM 725 O O . ARG A 1 89 ? -25.174 4.313 16.761 1.00 45.16 89 ARG A O 1
ATOM 732 N N . THR A 1 90 ? -26.318 6.171 16.118 1.00 44.47 90 THR A N 1
ATOM 733 C CA . THR A 1 90 ? -25.387 7.260 16.408 1.00 44.47 90 THR A CA 1
ATOM 734 C C . THR A 1 90 ? -24.284 6.879 17.408 1.00 44.47 90 THR A C 1
ATOM 736 O O . THR A 1 90 ? -24.423 7.056 18.618 1.00 44.47 90 THR A O 1
ATOM 739 N N . SER A 1 91 ? -23.135 6.427 16.890 1.00 41.78 91 SER A N 1
ATOM 740 C CA . SER A 1 91 ? -21.879 7.064 17.294 1.00 41.78 91 SER A CA 1
ATOM 741 C C . SER A 1 91 ? -22.042 8.568 17.082 1.00 41.78 91 SER A C 1
ATOM 743 O O . SER A 1 91 ? -22.854 9.003 16.259 1.00 41.78 91 SER A O 1
ATOM 745 N N . SER A 1 92 ? -21.307 9.387 17.831 1.00 45.84 92 SER A N 1
ATOM 746 C CA . SER A 1 92 ? -21.253 10.813 17.515 1.00 45.84 92 SER A CA 1
ATOM 747 C C . SER A 1 92 ? -21.029 10.959 16.002 1.00 45.84 92 SER A C 1
ATOM 749 O O . SER A 1 92 ? -20.182 10.264 15.437 1.00 45.84 92 SER A O 1
ATOM 751 N N . ALA A 1 93 ? -21.820 11.791 15.317 1.00 49.03 93 ALA A N 1
ATOM 752 C CA . ALA A 1 93 ? -21.783 11.914 13.853 1.00 49.03 93 ALA A CA 1
ATOM 753 C C . ALA A 1 93 ? -20.369 12.213 13.300 1.00 49.03 93 ALA A C 1
ATOM 755 O O . ALA A 1 93 ? -20.127 12.114 12.104 1.00 49.03 93 ALA A O 1
ATOM 756 N N . THR A 1 94 ? -19.437 12.600 14.167 1.00 49.44 94 THR A N 1
ATOM 757 C CA . THR A 1 94 ? -18.004 12.799 13.951 1.00 49.44 94 THR A CA 1
ATOM 758 C C . THR A 1 94 ? -17.177 11.523 13.763 1.00 49.44 94 THR A C 1
ATOM 760 O O . THR A 1 94 ? -16.246 11.547 12.959 1.00 49.44 94 THR A O 1
ATOM 763 N N . ASP A 1 95 ? -17.483 10.417 14.443 1.00 51.91 95 ASP A N 1
ATOM 764 C CA . ASP A 1 95 ? -16.652 9.198 14.402 1.00 51.91 95 ASP A CA 1
ATOM 765 C C . ASP A 1 95 ? -16.890 8.396 13.111 1.00 51.91 95 ASP A C 1
ATOM 767 O O . ASP A 1 95 ? -15.946 8.019 12.414 1.00 51.91 95 ASP A O 1
ATOM 771 N N . ASP A 1 96 ? -18.161 8.252 12.729 1.00 56.34 96 ASP A N 1
ATOM 772 C CA . ASP A 1 96 ? -18.600 7.683 11.448 1.00 56.34 96 ASP A CA 1
ATOM 773 C 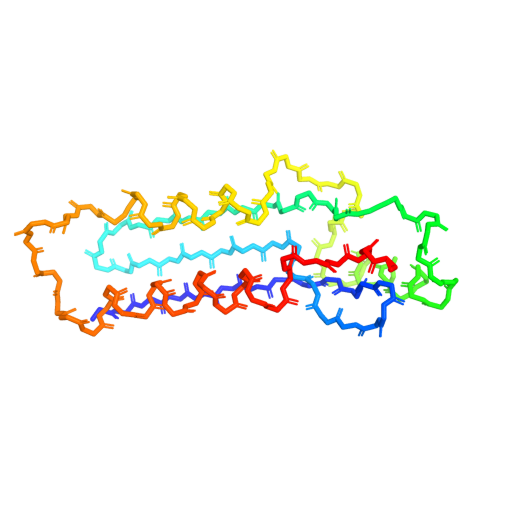C . ASP A 1 96 ? -18.073 8.517 10.260 1.00 56.34 96 ASP A C 1
ATOM 775 O O . ASP A 1 96 ? -17.550 7.994 9.271 1.00 56.34 96 ASP A O 1
ATOM 779 N N . LYS A 1 97 ? -18.061 9.852 10.404 1.00 60.44 97 LYS A N 1
ATOM 780 C CA . LYS A 1 97 ? -17.415 10.748 9.434 1.00 60.44 97 LYS A CA 1
ATOM 781 C C . LYS A 1 97 ? -15.920 10.483 9.300 1.00 60.44 97 LYS A C 1
ATOM 783 O O . LYS A 1 97 ? -15.423 10.579 8.185 1.00 60.44 97 LYS A O 1
ATOM 788 N N . ARG A 1 98 ? -15.199 10.156 10.378 1.00 62.72 98 ARG A N 1
ATOM 789 C CA . ARG A 1 98 ? -13.744 9.933 10.332 1.00 62.72 98 ARG A CA 1
ATOM 790 C C . ARG A 1 98 ? -13.385 8.607 9.671 1.00 62.72 98 ARG A C 1
ATOM 792 O O . ARG A 1 98 ? -12.559 8.619 8.766 1.00 62.72 98 ARG A O 1
ATOM 799 N N . ILE A 1 99 ? -14.028 7.491 10.024 1.00 64.12 99 ILE A N 1
ATOM 800 C CA . ILE A 1 99 ? -13.775 6.197 9.354 1.00 64.12 99 ILE A CA 1
ATOM 801 C C . ILE A 1 99 ? -14.146 6.278 7.865 1.00 64.12 99 ILE A C 1
ATOM 803 O O . ILE A 1 99 ? -13.375 5.839 7.006 1.00 64.12 99 ILE A O 1
ATOM 807 N N . ARG A 1 100 ? -15.271 6.924 7.524 1.00 65.00 100 ARG A N 1
ATOM 808 C CA . ARG A 1 100 ? -15.626 7.203 6.120 1.00 65.00 100 ARG A CA 1
ATOM 809 C C . ARG A 1 100 ? -14.647 8.151 5.438 1.00 65.00 100 ARG A C 1
ATOM 811 O O . ARG A 1 100 ? -14.353 7.960 4.265 1.00 65.00 100 ARG A O 1
ATOM 818 N N . TYR A 1 101 ? -14.145 9.163 6.141 1.00 66.44 101 TYR A N 1
ATOM 819 C CA . TYR A 1 101 ? -13.141 10.081 5.609 1.00 66.44 101 TYR A CA 1
ATOM 820 C C . TYR A 1 101 ? -11.854 9.327 5.271 1.00 66.44 101 TYR A C 1
ATOM 822 O O . TYR A 1 101 ? -11.413 9.395 4.131 1.00 66.44 101 TYR A O 1
ATOM 830 N N . TYR A 1 102 ? -11.306 8.540 6.203 1.00 67.56 102 TYR A N 1
ATOM 831 C CA . TYR A 1 102 ? -10.072 7.784 5.977 1.00 67.56 102 TYR A CA 1
ATOM 832 C C . TYR A 1 102 ? -10.234 6.704 4.910 1.00 67.56 102 TYR A C 1
ATOM 834 O O . TYR A 1 102 ? -9.389 6.605 4.028 1.00 67.56 102 TYR A O 1
ATOM 842 N N . SER A 1 103 ? -11.325 5.935 4.935 1.00 68.50 103 SER A N 1
ATOM 843 C CA . SER A 1 103 ? -11.581 4.921 3.903 1.00 68.50 103 SER A CA 1
ATOM 844 C C . SER A 1 103 ? -11.743 5.548 2.511 1.00 68.50 103 SER A C 1
ATOM 846 O O . SER A 1 103 ? -11.201 5.017 1.540 1.00 68.50 103 SER A O 1
ATOM 848 N N . ARG A 1 104 ? -12.407 6.709 2.392 1.00 69.50 104 ARG A N 1
ATOM 849 C CA . ARG A 1 104 ? -12.468 7.461 1.126 1.00 69.50 104 ARG A CA 1
ATOM 850 C C . ARG A 1 104 ? -11.132 8.057 0.725 1.00 69.50 104 ARG A C 1
ATOM 852 O O . ARG A 1 104 ? -10.826 8.033 -0.457 1.00 69.50 104 ARG A O 1
ATOM 859 N N . ASP A 1 105 ? -10.352 8.603 1.652 1.00 70.44 105 ASP A N 1
ATOM 860 C CA . ASP A 1 105 ? -9.038 9.164 1.329 1.00 70.44 105 ASP A CA 1
ATOM 861 C C . ASP A 1 105 ? -8.070 8.062 0.876 1.00 70.44 105 ASP A C 1
ATOM 863 O O . ASP A 1 105 ? -7.312 8.279 -0.066 1.00 70.44 105 ASP A O 1
ATOM 867 N N . ILE A 1 106 ? -8.153 6.864 1.469 1.00 69.12 106 ILE A N 1
ATOM 868 C CA . ILE A 1 106 ? -7.417 5.674 1.022 1.00 69.12 106 ILE A CA 1
ATOM 869 C C . ILE A 1 106 ? -7.841 5.295 -0.401 1.00 69.12 106 ILE A C 1
ATOM 871 O O . ILE A 1 106 ? -6.972 5.140 -1.255 1.00 69.12 106 ILE A O 1
ATOM 875 N N . LEU A 1 107 ? -9.146 5.217 -0.692 1.00 66.25 107 LEU A N 1
ATOM 876 C CA . LEU A 1 107 ? -9.626 4.954 -2.055 1.00 66.25 107 LEU A CA 1
ATOM 877 C C . LEU A 1 107 ? -9.248 6.054 -3.049 1.00 66.25 107 LEU A C 1
ATOM 879 O O . LEU A 1 107 ? -8.889 5.757 -4.178 1.00 66.25 107 LEU A O 1
ATOM 883 N N . ARG A 1 108 ? -9.348 7.326 -2.666 1.00 67.81 108 ARG A N 1
ATOM 884 C CA . ARG A 1 108 ? -9.096 8.451 -3.573 1.00 67.81 108 ARG A CA 1
ATOM 885 C C . ARG A 1 108 ? -7.624 8.541 -3.947 1.00 67.81 108 ARG A C 1
ATOM 887 O O . ARG A 1 108 ? -7.316 8.800 -5.102 1.00 67.81 108 ARG A O 1
ATOM 894 N N . LYS A 1 109 ? -6.728 8.342 -2.978 1.00 65.06 109 LYS A N 1
ATOM 895 C CA . LYS A 1 109 ? -5.280 8.414 -3.205 1.00 65.06 109 LYS A CA 1
ATOM 896 C C . LYS A 1 109 ? -4.731 7.169 -3.905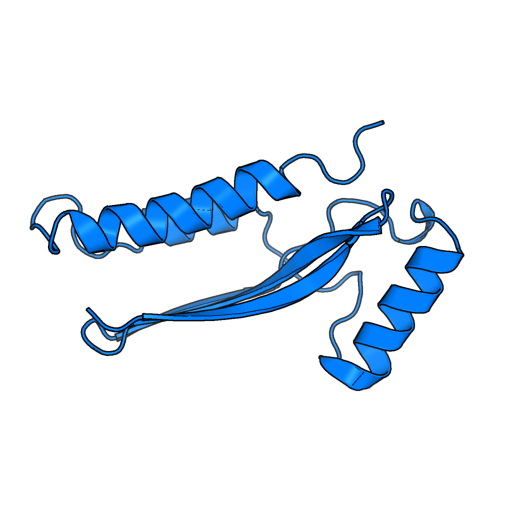 1.00 65.06 109 LYS A C 1
ATOM 898 O O . LYS A 1 109 ? -3.722 7.278 -4.581 1.00 65.06 109 LYS A O 1
ATOM 903 N N . ASN A 1 110 ? -5.394 6.018 -3.757 1.00 64.19 110 ASN A N 1
ATOM 904 C CA . ASN A 1 110 ? -4.829 4.716 -4.138 1.00 64.19 110 ASN A CA 1
ATOM 905 C C . ASN A 1 110 ? -5.792 3.847 -4.953 1.00 64.19 110 ASN A C 1
ATOM 907 O O . ASN A 1 110 ? -5.626 2.637 -5.030 1.00 64.19 110 ASN A O 1
ATOM 911 N N . GLY A 1 111 ? -6.844 4.438 -5.520 1.00 56.78 111 GLY A N 1
ATOM 912 C CA . GLY A 1 111 ? -7.861 3.721 -6.291 1.00 56.78 111 GLY A CA 1
ATOM 913 C C . GLY A 1 111 ? -7.452 3.421 -7.730 1.00 56.78 111 GLY A C 1
ATOM 914 O O . GLY A 1 111 ? -8.178 2.697 -8.403 1.00 56.78 111 GLY A O 1
ATOM 915 N N . LYS A 1 112 ? -6.326 3.982 -8.192 1.00 60.03 112 LYS A N 1
ATOM 916 C CA . LYS A 1 112 ? -5.755 3.762 -9.528 1.00 60.03 112 LYS A CA 1
ATOM 917 C C . LYS A 1 112 ? -4.216 3.745 -9.538 1.00 60.03 112 LYS A C 1
ATOM 919 O O . LYS A 1 112 ? -3.612 4.472 -10.323 1.00 60.03 112 LYS A O 1
ATOM 924 N N . PRO A 1 113 ? -3.527 3.018 -8.649 1.00 54.12 113 PRO A N 1
ATOM 925 C CA . PRO A 1 113 ? -2.086 2.922 -8.777 1.00 54.12 113 PRO A CA 1
ATOM 926 C C . PRO A 1 113 ? -1.835 1.994 -9.975 1.00 54.12 113 PRO A C 1
ATOM 928 O O . PRO A 1 113 ? -2.351 0.881 -9.999 1.00 54.12 113 PRO A O 1
ATOM 931 N N . CYS A 1 114 ? -1.077 2.461 -10.965 1.00 56.84 114 CYS A N 1
ATOM 932 C CA . CYS A 1 114 ? -0.681 1.705 -12.162 1.00 56.84 114 CYS A CA 1
ATOM 933 C C . CYS A 1 114 ? -1.703 1.591 -13.323 1.00 56.84 114 CYS A C 1
ATOM 935 O O . CYS A 1 114 ? -1.489 0.779 -14.218 1.00 56.84 114 CYS A O 1
ATOM 937 N N . GLU A 1 115 ? -2.755 2.419 -13.388 1.00 44.69 115 GLU A N 1
ATOM 938 C CA . GLU A 1 115 ? -3.394 2.707 -14.689 1.00 44.69 115 GLU A CA 1
ATOM 939 C C . GLU A 1 115 ? -2.547 3.779 -15.404 1.00 44.69 115 GLU A C 1
ATOM 941 O O . GLU A 1 115 ? -2.438 4.894 -14.892 1.00 44.69 115 GLU A O 1
ATOM 946 N N . LEU A 1 116 ? -1.913 3.427 -16.533 1.00 37.25 116 LEU A N 1
ATOM 947 C CA . LEU A 1 116 ? -1.374 4.399 -17.501 1.00 37.25 116 LEU A CA 1
ATOM 948 C C . LEU A 1 116 ? -2.518 5.139 -18.205 1.00 37.25 116 LEU A C 1
ATOM 950 O O . LEU A 1 116 ? -3.520 4.471 -18.552 1.00 37.25 116 LEU A O 1
#

Sequence (116 aa):
MNFGIQIEYFKDSEGRLAPKKIGVVAVERRYIGHWIVSSPCDFNELPSAIRSENNTITRYQHGLEWFDGGITYKQVHHTMVRDDPNPKRTSSATDDKRIRYYSRDILRKNGKPCEL